Protein AF-A0A8D8EWG5-F1 (afdb_monomer)

Secondary structure (DSSP, 8-state):
---HHHHHHHHHHHHHT-THHHHHTS-HHHHHHHHHHHHHS-SS-EEEEETTEEEEE---HHHHHHHHH-TTT-SPPTHHHHTT--SSTTTS-HHHHHHHHHHHGGGG-TTT-

Structure (mmCIF, N/CA/C/O backbone):
data_AF-A0A8D8EWG5-F1
#
_entry.id   AF-A0A8D8EWG5-F1
#
loop_
_atom_site.group_PDB
_atom_site.id
_atom_site.type_symbol
_atom_site.label_atom_id
_atom_site.label_alt_id
_atom_site.label_comp_id
_atom_site.label_asym_id
_atom_site.label_entity_id
_atom_site.label_seq_id
_atom_site.pdbx_PDB_ins_code
_atom_site.Cartn_x
_atom_site.Cartn_y
_atom_site.Cartn_z
_atom_site.occupancy
_atom_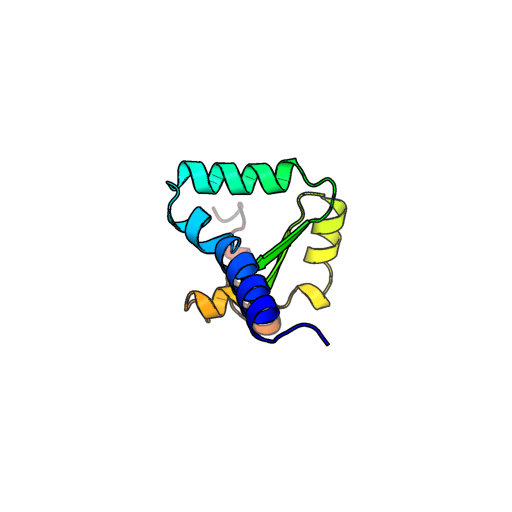site.B_iso_or_equiv
_atom_site.auth_seq_id
_atom_site.auth_comp_id
_atom_site.auth_asym_id
_atom_site.auth_atom_id
_atom_site.pdbx_PDB_model_num
ATOM 1 N N . TYR A 1 1 ? 37.707 -22.859 -11.374 1.00 41.41 1 TYR A N 1
ATOM 2 C CA . TYR A 1 1 ? 37.824 -21.671 -10.509 1.00 41.41 1 TYR A CA 1
ATOM 3 C C . TYR A 1 1 ? 37.993 -20.468 -11.432 1.00 41.41 1 TYR A C 1
ATOM 5 O O . TYR A 1 1 ? 39.048 -20.375 -12.048 1.00 41.41 1 TYR A O 1
ATOM 13 N N . PRO A 1 2 ? 36.958 -19.649 -11.696 1.00 50.25 2 PRO A N 1
ATOM 14 C CA . PRO A 1 2 ? 37.132 -18.463 -12.529 1.00 50.25 2 PRO A CA 1
ATOM 15 C C . PRO A 1 2 ? 37.830 -17.350 -11.721 1.00 50.25 2 PRO A C 1
ATOM 17 O O . PRO A 1 2 ? 37.637 -17.286 -10.505 1.00 50.25 2 PRO A O 1
ATOM 20 N N . PRO A 1 3 ? 38.656 -16.502 -12.359 1.00 55.06 3 PRO A N 1
ATOM 21 C CA . PRO A 1 3 ? 39.439 -15.480 -11.671 1.00 55.06 3 PRO A CA 1
ATOM 22 C C . PRO A 1 3 ? 38.541 -14.384 -11.079 1.00 55.06 3 PRO A C 1
ATOM 24 O O . PRO A 1 3 ? 37.554 -13.959 -11.680 1.00 55.06 3 PRO A O 1
ATOM 27 N N . GLU A 1 4 ? 38.899 -13.909 -9.887 1.00 57.31 4 GLU A N 1
ATOM 28 C CA . GLU A 1 4 ? 38.092 -13.016 -9.036 1.00 57.31 4 GLU A CA 1
ATOM 29 C C . GLU A 1 4 ? 37.695 -11.689 -9.717 1.00 57.31 4 GLU A C 1
ATOM 31 O O . GLU A 1 4 ? 36.659 -11.097 -9.408 1.00 57.31 4 GLU A O 1
ATOM 36 N N . SER A 1 5 ? 38.450 -11.266 -10.734 1.00 54.56 5 SER A N 1
ATOM 37 C CA . SER A 1 5 ? 38.155 -10.090 -11.559 1.00 54.56 5 SER A CA 1
ATOM 38 C C . SER A 1 5 ? 36.891 -10.243 -12.415 1.00 54.56 5 SER A C 1
ATOM 40 O O . SER A 1 5 ? 36.173 -9.267 -12.628 1.00 54.56 5 SER A O 1
ATOM 42 N N . THR A 1 6 ? 36.552 -11.454 -12.871 1.00 55.00 6 THR A N 1
ATOM 43 C CA . THR A 1 6 ? 35.346 -11.693 -13.687 1.00 55.00 6 THR A CA 1
ATOM 44 C C . THR A 1 6 ? 34.080 -11.728 -12.832 1.00 55.00 6 THR A C 1
ATOM 46 O O . THR A 1 6 ? 33.016 -11.314 -13.290 1.00 55.00 6 THR A O 1
ATOM 49 N N . ALA A 1 7 ? 34.195 -12.150 -11.569 1.00 54.53 7 ALA A N 1
ATOM 50 C CA . ALA A 1 7 ? 33.098 -12.111 -10.605 1.00 54.53 7 ALA A CA 1
ATOM 51 C C . ALA A 1 7 ? 32.729 -10.664 -10.241 1.00 54.53 7 ALA A C 1
ATOM 53 O O . ALA A 1 7 ? 31.552 -10.303 -10.260 1.00 54.53 7 ALA A O 1
ATOM 54 N N . LEU A 1 8 ? 33.731 -9.809 -10.005 1.00 52.28 8 LEU A N 1
ATOM 55 C CA . LEU A 1 8 ? 33.522 -8.384 -9.735 1.00 52.28 8 LEU A CA 1
ATOM 56 C C . LEU A 1 8 ? 32.936 -7.644 -10.945 1.00 52.28 8 LEU A C 1
ATOM 58 O O . LEU A 1 8 ? 32.019 -6.845 -10.778 1.00 52.28 8 LEU A O 1
ATOM 62 N N . LEU A 1 9 ? 33.381 -7.953 -12.168 1.00 52.50 9 LEU A N 1
ATOM 63 C CA . LEU A 1 9 ? 32.775 -7.412 -13.391 1.00 52.50 9 LEU A CA 1
ATOM 64 C C . LEU A 1 9 ? 31.345 -7.925 -13.616 1.00 52.50 9 LEU A C 1
ATOM 66 O O . LEU A 1 9 ? 30.493 -7.164 -14.068 1.00 52.50 9 LEU A O 1
ATOM 70 N N . GLY A 1 10 ? 31.046 -9.170 -13.238 1.00 47.44 10 GLY A N 1
ATOM 71 C CA . GLY A 1 10 ? 29.687 -9.712 -13.214 1.00 47.44 10 GLY A CA 1
ATOM 72 C C . GLY A 1 10 ? 28.778 -8.934 -12.260 1.00 47.44 10 GLY A C 1
ATOM 73 O O . GLY A 1 10 ? 27.726 -8.450 -12.677 1.00 47.44 10 GLY A O 1
ATOM 74 N N . VAL A 1 11 ? 29.218 -8.713 -11.017 1.00 49.25 11 VAL A N 1
ATOM 75 C CA . VAL A 1 11 ? 28.498 -7.922 -10.002 1.00 49.25 11 VAL A CA 1
ATOM 76 C C . VAL A 1 11 ? 28.341 -6.458 -10.431 1.00 49.25 11 VAL A C 1
ATOM 78 O O . VAL A 1 11 ? 27.254 -5.899 -10.305 1.00 49.25 11 VAL A O 1
ATOM 81 N N . LEU A 1 12 ? 29.376 -5.845 -11.012 1.00 41.28 12 LEU A N 1
ATOM 82 C CA . LEU A 1 12 ? 29.329 -4.477 -11.541 1.00 41.28 12 LEU A CA 1
ATOM 83 C C . LEU A 1 12 ? 28.447 -4.359 -12.797 1.00 41.28 12 LEU A C 1
ATOM 85 O O . LEU A 1 12 ? 27.792 -3.335 -12.984 1.00 41.28 12 LEU A O 1
ATOM 89 N N . SER A 1 13 ? 28.361 -5.397 -13.636 1.00 43.78 13 SER A N 1
ATOM 90 C CA . SER A 1 13 ? 27.440 -5.439 -14.784 1.00 43.78 13 SER A CA 1
ATOM 91 C C . SER A 1 13 ? 25.979 -5.578 -14.344 1.00 43.78 13 SER A C 1
ATOM 93 O O . SER A 1 13 ? 25.098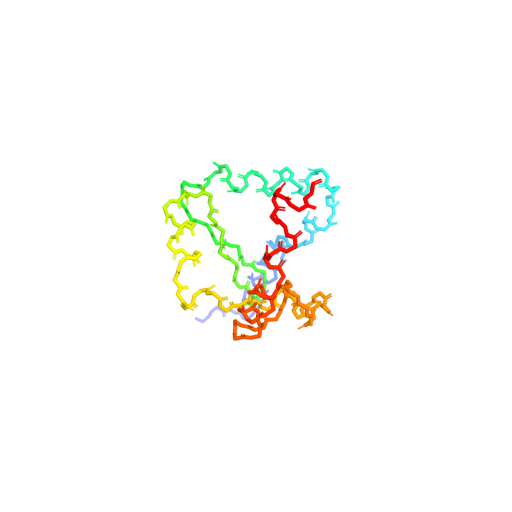 -4.927 -14.909 1.00 43.78 13 SER A O 1
ATOM 95 N N . ILE A 1 14 ? 25.728 -6.336 -13.271 1.00 44.97 14 ILE A N 1
ATOM 96 C CA . ILE A 1 14 ? 24.428 -6.412 -12.595 1.00 44.97 14 ILE A CA 1
ATOM 97 C C . ILE A 1 14 ? 24.108 -5.057 -11.945 1.00 44.97 14 ILE A C 1
ATOM 99 O O . ILE A 1 14 ? 22.982 -4.580 -12.064 1.00 44.97 14 ILE A O 1
ATOM 103 N N . ALA A 1 15 ? 25.105 -4.378 -11.364 1.00 43.00 15 ALA A N 1
ATOM 104 C CA . ALA A 1 15 ? 24.955 -3.042 -10.787 1.00 43.00 15 ALA A CA 1
ATOM 105 C C . ALA A 1 15 ? 24.710 -1.946 -11.845 1.00 43.00 15 ALA A C 1
ATOM 107 O O . ALA A 1 15 ? 23.936 -1.025 -11.592 1.00 43.00 15 ALA A O 1
ATOM 108 N N . ARG A 1 16 ? 25.267 -2.063 -13.063 1.00 41.69 16 ARG A N 1
ATOM 109 C CA . ARG A 1 16 ? 24.929 -1.201 -14.221 1.00 41.69 16 ARG A CA 1
ATOM 110 C C . ARG A 1 16 ? 23.518 -1.448 -14.764 1.00 41.69 16 ARG A C 1
ATOM 112 O O . ARG A 1 16 ? 22.967 -0.583 -15.439 1.00 41.69 16 ARG A O 1
ATOM 119 N N . ARG A 1 17 ? 22.927 -2.604 -14.450 1.00 43.19 17 ARG A N 1
ATOM 120 C CA . ARG A 1 17 ? 21.534 -2.966 -14.749 1.00 43.19 17 ARG A CA 1
ATOM 121 C C . ARG A 1 17 ? 20.593 -2.740 -13.563 1.00 43.19 17 ARG A C 1
ATOM 123 O O . ARG A 1 17 ? 19.429 -3.136 -13.629 1.00 43.19 17 ARG A O 1
ATOM 130 N N . SER A 1 18 ? 21.060 -2.103 -12.487 1.00 45.72 18 SER A N 1
ATOM 131 C CA . SER A 1 18 ? 20.202 -1.714 -11.372 1.00 45.72 18 SER A CA 1
ATOM 132 C C . SER A 1 18 ? 19.252 -0.609 -11.824 1.00 45.72 18 SER A C 1
ATOM 134 O O . SER A 1 18 ? 19.584 0.575 -11.822 1.00 45.72 18 SER A O 1
ATOM 136 N N . SER A 1 19 ? 18.041 -1.045 -12.177 1.00 57.56 19 SER A N 1
ATOM 137 C CA . SER A 1 19 ? 16.823 -0.311 -12.553 1.00 57.56 19 SER A CA 1
ATOM 138 C C . SER A 1 19 ? 16.530 0.980 -11.770 1.00 57.56 19 SER A C 1
ATOM 140 O O . SER A 1 19 ? 15.707 1.782 -12.200 1.00 57.56 19 SER A O 1
ATOM 142 N N . ILE A 1 20 ? 17.172 1.191 -10.628 1.00 53.72 20 ILE A N 1
ATOM 143 C CA . ILE A 1 20 ? 16.987 2.325 -9.725 1.00 53.72 20 ILE A CA 1
ATOM 144 C C . ILE A 1 20 ? 17.367 3.661 -10.368 1.00 53.72 20 ILE A C 1
ATOM 146 O O . ILE A 1 20 ? 16.536 4.566 -10.434 1.00 53.72 20 ILE A O 1
ATOM 150 N N . TRP A 1 21 ? 18.578 3.780 -10.921 1.00 48.00 21 TRP A N 1
ATOM 151 C CA . TRP A 1 21 ? 19.082 5.057 -11.445 1.00 48.00 21 TRP A CA 1
ATOM 152 C C . TRP A 1 21 ? 18.329 5.496 -12.705 1.00 48.00 21 TRP A C 1
ATOM 154 O O . TRP A 1 21 ? 18.115 6.685 -12.934 1.00 48.00 21 TRP A O 1
ATOM 164 N N . THR A 1 22 ? 17.857 4.533 -13.499 1.00 58.22 22 THR A N 1
ATOM 165 C CA . THR A 1 22 ? 17.032 4.789 -14.685 1.00 58.22 22 THR A CA 1
ATOM 166 C C . THR A 1 22 ? 15.625 5.267 -14.323 1.00 58.22 22 THR A C 1
ATOM 168 O O . THR A 1 22 ? 15.037 6.034 -15.079 1.00 58.22 22 THR A O 1
ATOM 171 N N . VAL A 1 23 ? 15.074 4.850 -13.178 1.00 59.91 23 VAL A N 1
ATOM 172 C CA . VAL A 1 23 ? 13.754 5.299 -12.701 1.00 59.91 23 VAL A CA 1
ATOM 173 C C . VAL A 1 23 ? 13.834 6.714 -12.122 1.00 59.91 23 VAL A C 1
ATOM 175 O O . VAL A 1 23 ? 12.994 7.552 -12.450 1.00 59.91 23 VAL A O 1
ATOM 178 N N . PHE A 1 24 ? 14.876 7.027 -11.346 1.00 63.34 24 PHE A N 1
ATOM 179 C CA . PHE A 1 24 ? 15.053 8.369 -10.777 1.00 63.34 24 PHE A CA 1
ATOM 180 C C . PHE A 1 24 ? 15.377 9.449 -11.820 1.00 63.34 24 PHE A C 1
ATOM 182 O O . PHE A 1 24 ? 15.114 10.619 -11.571 1.00 63.34 24 PHE A O 1
ATOM 189 N N . ARG A 1 25 ? 15.869 9.100 -13.014 1.00 69.12 25 ARG A N 1
ATOM 190 C CA . ARG A 1 25 ? 16.135 10.086 -14.079 1.00 69.12 25 ARG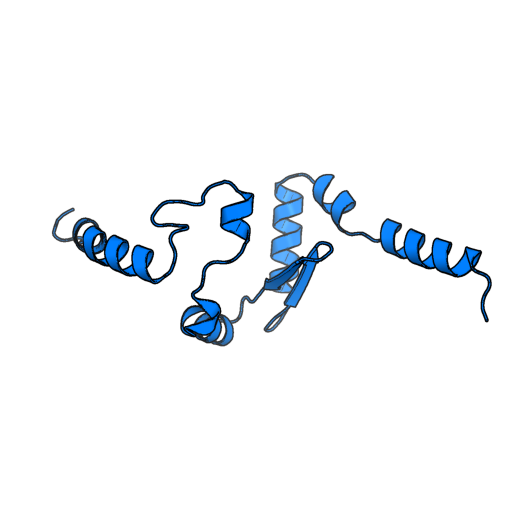 A CA 1
ATOM 191 C C . ARG A 1 25 ? 14.895 10.500 -14.889 1.00 69.12 25 ARG A C 1
ATOM 193 O O . ARG A 1 25 ? 14.941 11.505 -15.587 1.00 69.12 25 ARG A O 1
ATOM 200 N N . LYS A 1 26 ? 13.813 9.721 -14.837 1.00 74.81 26 LYS A N 1
ATOM 201 C CA . LYS A 1 26 ? 12.586 9.975 -15.610 1.00 74.81 26 LYS A CA 1
ATOM 202 C C . LYS A 1 26 ? 11.730 11.069 -14.970 1.00 74.81 26 LYS A C 1
ATOM 204 O O . LYS A 1 26 ? 11.720 11.188 -13.749 1.00 74.81 26 LYS A O 1
ATOM 209 N N . ASP A 1 27 ? 10.991 11.801 -15.799 1.00 83.25 27 ASP A N 1
ATOM 210 C CA . ASP A 1 27 ? 9.928 12.715 -15.365 1.00 83.25 27 ASP A CA 1
ATOM 211 C C . ASP A 1 27 ? 8.779 11.949 -14.680 1.00 83.25 27 ASP A C 1
ATOM 213 O O . ASP A 1 27 ? 8.596 10.751 -14.932 1.00 83.25 27 ASP A O 1
ATOM 217 N N . ASP A 1 28 ? 7.993 12.611 -13.831 1.00 81.25 28 ASP A N 1
ATOM 218 C CA . ASP A 1 28 ? 6.929 11.964 -13.052 1.00 81.25 28 ASP A CA 1
ATOM 219 C C . ASP A 1 28 ? 5.876 11.287 -13.936 1.00 81.25 28 ASP A C 1
ATOM 221 O O . ASP A 1 28 ? 5.447 10.167 -13.639 1.00 81.25 28 ASP A O 1
ATOM 225 N N . ILE A 1 29 ? 5.545 11.878 -15.088 1.00 84.50 29 ILE A N 1
ATOM 226 C CA . ILE A 1 29 ? 4.605 11.281 -16.049 1.00 84.50 29 ILE A CA 1
ATOM 227 C C . ILE A 1 29 ? 5.189 9.993 -16.643 1.00 84.50 29 ILE A C 1
ATOM 229 O O . ILE A 1 29 ? 4.502 8.979 -16.786 1.00 84.50 29 ILE A O 1
ATOM 233 N N . GLN A 1 30 ? 6.485 9.992 -16.954 1.00 81.44 30 GLN A N 1
ATOM 234 C CA . GLN A 1 30 ? 7.165 8.825 -17.517 1.00 81.44 30 GLN A CA 1
ATOM 235 C C . GLN A 1 30 ? 7.360 7.714 -16.483 1.00 81.44 30 GLN A C 1
ATOM 237 O O . GLN A 1 30 ? 7.290 6.524 -16.820 1.00 81.44 30 GLN A O 1
ATOM 242 N N . ARG A 1 31 ? 7.601 8.079 -15.219 1.00 79.31 31 ARG A N 1
ATOM 243 C CA . ARG A 1 31 ? 7.625 7.135 -14.096 1.00 79.31 31 ARG A CA 1
ATOM 244 C C . ARG A 1 31 ? 6.257 6.487 -13.932 1.00 79.31 31 ARG A C 1
ATOM 246 O O . ARG A 1 31 ? 6.184 5.259 -13.921 1.00 79.31 31 ARG A O 1
ATOM 253 N N . PHE A 1 32 ? 5.189 7.284 -13.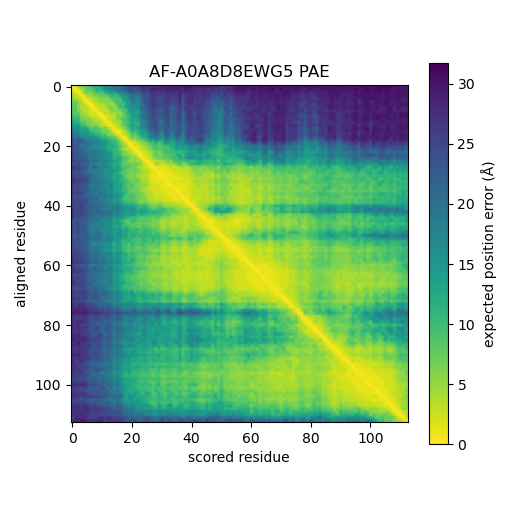909 1.00 82.62 32 PHE A N 1
ATOM 254 C CA . PHE A 1 32 ? 3.818 6.784 -13.833 1.00 82.62 32 PHE A CA 1
ATOM 255 C C . PHE A 1 32 ? 3.491 5.845 -15.000 1.00 82.62 32 PHE A C 1
ATOM 257 O O . PHE A 1 32 ? 3.051 4.719 -14.778 1.00 82.62 32 PHE A O 1
ATOM 264 N N . GLY A 1 33 ? 3.809 6.240 -16.236 1.00 83.38 33 GLY A N 1
ATOM 265 C CA . GLY A 1 33 ? 3.622 5.396 -17.418 1.00 83.38 33 GLY A CA 1
ATOM 266 C C . GLY A 1 33 ? 4.391 4.071 -17.344 1.00 83.38 33 GLY A C 1
ATOM 267 O O . GLY A 1 33 ? 3.864 3.027 -17.725 1.00 83.38 33 GLY A O 1
ATOM 268 N N . SER A 1 34 ? 5.606 4.085 -16.786 1.00 79.75 34 SER A N 1
ATOM 269 C CA . SER A 1 34 ? 6.402 2.868 -16.572 1.00 79.75 34 SER A CA 1
ATOM 270 C C . SER A 1 34 ? 5.743 1.930 -15.553 1.00 79.75 34 SER A C 1
ATOM 272 O O . SER A 1 34 ? 5.694 0.723 -15.781 1.00 79.75 34 SER A O 1
ATOM 274 N N . VAL A 1 35 ? 5.200 2.475 -14.459 1.00 78.44 35 VAL A N 1
ATOM 275 C CA . VAL A 1 35 ? 4.463 1.702 -13.446 1.00 78.44 35 VAL A CA 1
ATOM 276 C C . VAL A 1 35 ? 3.197 1.103 -14.054 1.00 78.44 35 VAL A C 1
ATOM 278 O O . VAL A 1 35 ? 2.985 -0.102 -13.961 1.00 78.44 35 VAL A O 1
ATOM 281 N N . VAL A 1 36 ? 2.396 1.909 -14.754 1.00 83.38 36 VAL A N 1
ATOM 282 C CA . VAL A 1 36 ? 1.184 1.442 -15.444 1.00 83.38 36 VAL A CA 1
ATOM 283 C C . VAL A 1 36 ? 1.509 0.328 -16.443 1.00 83.38 36 VAL A C 1
ATOM 285 O O . VAL A 1 36 ? 0.796 -0.672 -16.497 1.00 83.38 36 VAL A O 1
ATOM 288 N N . GLY A 1 37 ? 2.608 0.451 -17.192 1.00 81.69 37 GLY A N 1
ATOM 289 C CA . GLY A 1 37 ? 3.081 -0.597 -18.096 1.00 81.69 37 GLY A CA 1
ATOM 290 C C . GLY A 1 37 ? 3.383 -1.923 -17.386 1.00 81.69 37 GLY A C 1
ATOM 291 O O . GLY A 1 37 ? 3.005 -2.979 -17.888 1.00 81.69 37 GLY A O 1
ATOM 292 N N . MET A 1 38 ? 3.993 -1.890 -16.195 1.00 77.81 38 MET A N 1
ATOM 293 C CA . MET A 1 38 ? 4.259 -3.104 -15.406 1.00 77.81 38 MET A CA 1
ATOM 294 C C . MET A 1 38 ? 2.968 -3.824 -14.996 1.00 77.81 38 MET A C 1
ATOM 296 O O . MET A 1 38 ? 2.889 -5.049 -15.110 1.00 77.81 38 MET A O 1
ATOM 300 N N . PHE A 1 39 ? 1.949 -3.072 -14.569 1.00 79.81 39 PHE A N 1
ATOM 301 C CA . PHE A 1 39 ? 0.648 -3.632 -14.191 1.00 79.81 39 PHE A CA 1
ATOM 302 C C . PHE A 1 39 ? -0.160 -4.142 -15.393 1.00 79.81 39 PHE A C 1
ATOM 304 O O . PHE A 1 39 ? -0.927 -5.085 -15.236 1.00 79.81 39 PHE A O 1
ATOM 311 N N . ARG A 1 40 ? 0.008 -3.554 -16.585 1.00 80.44 40 ARG A N 1
ATOM 312 C CA . ARG A 1 40 ? -0.673 -4.001 -17.815 1.00 80.44 40 ARG A CA 1
ATOM 313 C C . ARG A 1 40 ? -0.084 -5.278 -18.410 1.00 80.44 40 ARG A C 1
ATOM 315 O O . ARG A 1 40 ? -0.817 -6.063 -18.991 1.00 80.44 40 ARG A O 1
ATOM 322 N N . ASN A 1 41 ? 1.224 -5.483 -18.267 1.00 75.44 41 ASN A N 1
ATOM 323 C CA . ASN A 1 41 ? 1.927 -6.627 -18.858 1.00 75.44 41 ASN A CA 1
ATOM 324 C C . ASN A 1 41 ? 1.913 -7.885 -17.974 1.00 75.44 41 ASN A C 1
ATOM 326 O O . ASN A 1 41 ? 2.509 -8.896 -18.341 1.00 75.44 41 ASN A O 1
ATOM 330 N N . SER A 1 42 ? 1.286 -7.821 -16.799 1.00 72.06 42 SER A N 1
ATOM 331 C CA . SER A 1 42 ? 1.288 -8.903 -15.818 1.00 72.06 42 SER A CA 1
ATOM 332 C C . SER A 1 42 ? -0.132 -9.409 -15.609 1.00 72.06 42 SER A C 1
ATOM 334 O O . SER A 1 42 ? -0.982 -8.662 -15.143 1.00 72.06 42 SER A O 1
ATOM 336 N N . ASP A 1 43 ? -0.375 -10.679 -15.917 1.00 70.69 43 ASP A N 1
ATOM 337 C CA . ASP A 1 43 ? -1.732 -11.243 -15.937 1.00 70.69 43 ASP A CA 1
ATOM 338 C C . ASP A 1 43 ? -2.327 -11.454 -14.528 1.00 70.69 43 ASP A C 1
ATOM 340 O O . ASP A 1 43 ? -3.521 -11.284 -14.298 1.00 70.69 43 ASP A O 1
ATOM 344 N N . ARG A 1 44 ? -1.491 -11.785 -13.530 1.00 80.38 44 ARG A N 1
ATOM 345 C CA . ARG A 1 44 ? -1.969 -12.073 -12.160 1.00 80.38 44 ARG A CA 1
ATOM 346 C C . ARG A 1 44 ? -1.123 -11.485 -11.044 1.00 80.38 44 ARG A C 1
ATOM 348 O O . ARG A 1 44 ? -1.663 -10.927 -10.090 1.00 80.38 44 ARG A O 1
ATOM 355 N N . LEU A 1 45 ? 0.194 -11.628 -11.125 1.00 82.69 45 LEU A N 1
ATOM 356 C CA . LEU A 1 45 ? 1.109 -11.277 -10.046 1.00 82.69 45 LEU A CA 1
ATOM 357 C C . LEU A 1 45 ? 2.484 -10.982 -10.630 1.00 82.69 45 LEU A C 1
ATOM 359 O O . LEU A 1 45 ? 2.973 -11.733 -11.472 1.00 82.69 45 LEU A O 1
ATOM 363 N N . PHE A 1 46 ? 3.132 -9.929 -10.155 1.00 82.50 46 PHE A N 1
ATOM 364 C CA . PHE A 1 46 ? 4.504 -9.620 -10.527 1.00 82.50 46 PHE A CA 1
ATOM 365 C C . PHE A 1 46 ? 5.313 -9.188 -9.313 1.00 82.50 46 PHE A C 1
ATOM 367 O O . PHE A 1 46 ? 4.790 -8.715 -8.303 1.00 82.50 46 PHE A O 1
ATOM 374 N N . ARG A 1 47 ? 6.627 -9.371 -9.413 1.00 82.75 47 ARG A N 1
ATOM 375 C CA . ARG A 1 47 ? 7.577 -9.086 -8.341 1.00 82.75 47 ARG A CA 1
ATOM 376 C C . ARG A 1 47 ? 8.504 -7.960 -8.765 1.00 82.75 47 ARG A C 1
ATOM 378 O O . ARG A 1 47 ? 9.185 -8.077 -9.780 1.00 82.75 47 ARG A O 1
ATOM 385 N N . ILE A 1 48 ? 8.578 -6.923 -7.942 1.00 79.44 48 ILE A N 1
ATOM 386 C CA . ILE A 1 48 ? 9.564 -5.852 -8.055 1.00 79.44 48 ILE A CA 1
ATOM 387 C C . ILE A 1 48 ? 10.581 -6.042 -6.933 1.00 79.44 48 ILE A C 1
ATOM 389 O O . ILE A 1 48 ? 10.218 -6.148 -5.766 1.00 79.44 48 ILE A O 1
ATOM 393 N N . SER A 1 49 ? 11.864 -6.068 -7.275 1.00 76.00 49 SER A N 1
ATOM 394 C CA . SER A 1 49 ? 12.942 -6.123 -6.286 1.00 76.00 49 SER A CA 1
ATOM 395 C C . SER A 1 49 ? 13.662 -4.782 -6.254 1.00 76.00 49 SER A C 1
ATOM 397 O O . SER A 1 49 ? 14.205 -4.346 -7.268 1.00 76.00 49 SER A O 1
ATOM 399 N N . TYR A 1 50 ? 13.683 -4.145 -5.087 1.00 69.12 50 TYR A N 1
ATOM 400 C CA . TYR A 1 50 ? 14.446 -2.933 -4.816 1.00 69.12 50 TYR A CA 1
ATOM 401 C C . TYR A 1 50 ? 15.506 -3.265 -3.765 1.00 69.12 50 TYR A C 1
ATOM 403 O O . TYR A 1 50 ? 15.234 -3.274 -2.563 1.00 69.12 50 TYR A O 1
ATOM 411 N N . GLY A 1 51 ? 16.714 -3.609 -4.219 1.00 73.19 51 GLY A N 1
ATOM 412 C CA . GLY A 1 51 ? 17.779 -4.082 -3.331 1.00 73.19 51 GLY A CA 1
ATOM 413 C C . GLY A 1 51 ? 17.306 -5.262 -2.456 1.00 73.19 51 GLY A C 1
ATOM 414 O O . GLY A 1 51 ? 16.834 -6.258 -3.010 1.00 73.19 51 GLY A O 1
ATOM 415 N N . PRO A 1 52 ? 17.397 -5.178 -1.113 1.00 77.31 52 PRO A N 1
ATOM 416 C CA . PRO A 1 52 ? 16.958 -6.245 -0.209 1.00 77.31 52 PRO A CA 1
ATOM 417 C C . PRO A 1 52 ? 15.429 -6.332 -0.043 1.00 77.31 52 PRO A C 1
ATOM 419 O O . PRO A 1 52 ? 14.926 -7.333 0.466 1.00 77.31 52 PRO A O 1
ATOM 422 N N . VAL A 1 53 ? 14.674 -5.312 -0.470 1.00 73.44 53 VAL A N 1
ATOM 423 C CA . VAL A 1 53 ? 13.214 -5.261 -0.332 1.00 73.44 53 VAL A CA 1
ATOM 424 C C . VAL A 1 53 ? 12.557 -5.858 -1.573 1.00 73.44 53 VAL A C 1
ATOM 426 O O . VAL A 1 53 ? 12.802 -5.426 -2.701 1.00 73.44 53 VAL A O 1
ATOM 429 N N . LYS A 1 54 ? 11.683 -6.845 -1.369 1.00 78.69 54 LYS A N 1
ATOM 430 C CA . LYS A 1 54 ? 10.864 -7.440 -2.430 1.00 78.69 54 LYS A CA 1
ATOM 431 C C . LYS A 1 54 ? 9.431 -6.950 -2.280 1.00 78.69 54 LYS A C 1
ATOM 433 O O . LYS A 1 54 ? 8.809 -7.161 -1.244 1.00 78.69 54 LYS A O 1
ATOM 438 N N . LEU A 1 55 ? 8.924 -6.308 -3.321 1.00 80.12 55 LEU A N 1
ATOM 439 C CA . LEU A 1 55 ? 7.546 -5.859 -3.439 1.00 80.12 55 LEU A CA 1
ATOM 440 C C . LEU A 1 55 ? 6.797 -6.794 -4.384 1.00 80.12 55 LEU A C 1
ATOM 442 O O . LEU A 1 55 ? 7.321 -7.223 -5.415 1.00 80.12 55 LEU A O 1
ATOM 446 N N . LEU A 1 56 ? 5.561 -7.101 -4.020 1.00 84.88 56 LEU A N 1
ATOM 447 C CA . LEU A 1 56 ? 4.660 -7.918 -4.813 1.00 84.88 56 LEU A CA 1
ATOM 448 C C . LEU A 1 56 ? 3.503 -7.036 -5.277 1.00 84.88 56 LEU A C 1
ATOM 450 O O . LEU A 1 56 ? 2.858 -6.389 -4.456 1.00 84.88 56 LEU A O 1
ATOM 454 N N . GLY A 1 57 ? 3.279 -6.983 -6.586 1.00 83.75 57 GLY A N 1
ATOM 455 C CA . GLY A 1 57 ? 2.198 -6.227 -7.205 1.00 83.75 57 GLY A CA 1
ATOM 456 C C . GLY A 1 57 ? 1.210 -7.160 -7.891 1.00 83.75 57 GLY A C 1
ATOM 457 O O . GLY A 1 57 ? 1.601 -8.143 -8.518 1.00 83.75 57 GLY A O 1
ATOM 458 N N . THR A 1 58 ? -0.079 -6.856 -7.776 1.00 88.62 58 THR A N 1
ATOM 459 C CA . THR A 1 58 ? -1.154 -7.560 -8.481 1.00 88.62 58 THR A CA 1
ATOM 460 C C . THR A 1 58 ? -2.233 -6.567 -8.907 1.00 88.62 58 THR A C 1
ATOM 462 O O . THR A 1 58 ? -2.500 -5.594 -8.204 1.00 88.62 58 THR A O 1
ATOM 465 N N . CYS A 1 59 ? -2.828 -6.808 -10.073 1.00 87.50 59 CYS A N 1
ATOM 466 C CA . CYS A 1 59 ? -4.008 -6.113 -10.593 1.00 87.50 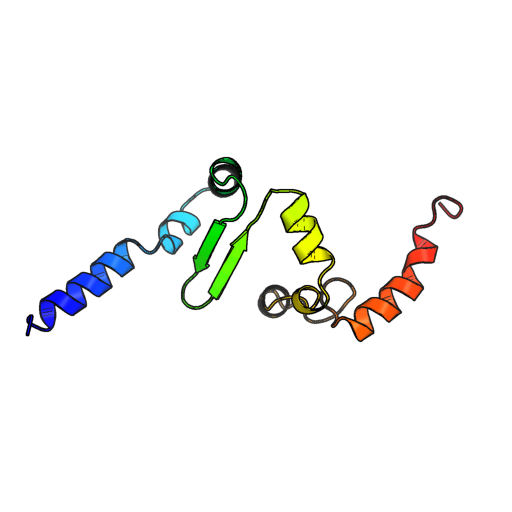59 CYS A CA 1
ATOM 467 C C . CYS A 1 59 ? -5.227 -7.048 -10.701 1.00 87.50 59 CYS A C 1
ATOM 469 O O . CYS A 1 59 ? -6.308 -6.597 -11.071 1.00 87.50 59 CYS A O 1
ATOM 471 N N . HIS A 1 60 ? -5.073 -8.335 -10.370 1.00 88.88 60 HIS A N 1
ATOM 472 C CA . HIS A 1 60 ? -6.130 -9.325 -10.534 1.00 88.88 60 HIS A CA 1
ATOM 473 C C . HIS A 1 60 ? -7.070 -9.317 -9.318 1.00 88.88 60 HIS A C 1
ATOM 475 O O . HIS A 1 60 ? -6.591 -9.494 -8.193 1.00 88.88 60 HIS A O 1
ATOM 481 N N . PRO A 1 61 ? -8.397 -9.182 -9.508 1.00 89.19 61 PRO A N 1
ATOM 482 C CA . PRO A 1 61 ? -9.350 -9.002 -8.410 1.00 89.19 61 PRO A CA 1
ATOM 483 C C . PRO A 1 61 ? -9.316 -10.145 -7.387 1.00 89.19 61 PRO A C 1
ATOM 485 O O . PRO A 1 61 ? -9.208 -9.872 -6.195 1.00 89.19 61 PRO A O 1
ATOM 488 N N . ASP A 1 62 ? -9.298 -11.408 -7.829 1.00 90.81 62 ASP A N 1
ATOM 489 C CA . ASP A 1 62 ? -9.255 -12.564 -6.914 1.00 90.81 62 ASP A CA 1
ATOM 490 C C . ASP A 1 62 ? -8.025 -12.555 -5.998 1.00 90.81 62 ASP A C 1
ATOM 492 O O . ASP A 1 62 ? -8.116 -12.818 -4.800 1.00 90.81 62 ASP A O 1
ATOM 496 N N . VAL A 1 63 ? -6.859 -12.219 -6.559 1.00 89.19 63 VAL A N 1
ATOM 497 C CA . VAL A 1 63 ? -5.594 -12.194 -5.820 1.00 89.19 63 VAL A CA 1
ATOM 498 C C . VAL A 1 63 ? -5.587 -11.019 -4.847 1.00 89.19 63 VAL A C 1
ATOM 500 O O . VAL A 1 63 ? -5.200 -11.176 -3.691 1.00 89.19 63 VAL A O 1
ATOM 503 N N . ILE A 1 64 ? -6.075 -9.852 -5.281 1.00 89.88 64 ILE A N 1
ATOM 504 C CA . ILE A 1 64 ? -6.246 -8.677 -4.420 1.00 89.88 64 ILE A CA 1
ATOM 505 C C . ILE A 1 64 ? -7.169 -9.012 -3.245 1.00 89.88 64 ILE A C 1
ATOM 507 O O . ILE A 1 64 ? -6.824 -8.725 -2.101 1.00 89.88 64 ILE A O 1
ATOM 511 N N . GLN A 1 65 ? -8.309 -9.657 -3.496 1.00 90.94 65 GLN A N 1
ATOM 512 C CA . GLN A 1 65 ? -9.252 -10.036 -2.448 1.00 90.94 65 GLN A CA 1
ATOM 513 C C . GLN A 1 65 ? -8.618 -11.005 -1.445 1.00 90.94 65 GLN A C 1
ATOM 515 O O . GLN A 1 65 ? -8.753 -10.804 -0.236 1.00 90.94 65 GLN A O 1
ATOM 520 N N . GLN A 1 66 ? -7.890 -12.016 -1.925 1.00 90.62 66 GLN A N 1
ATOM 521 C CA . GLN A 1 66 ? -7.174 -12.961 -1.067 1.00 90.62 66 GLN A CA 1
ATOM 522 C C . GLN A 1 66 ? -6.128 -12.256 -0.196 1.00 90.62 66 GLN A C 1
ATOM 524 O O . GLN A 1 66 ? -6.093 -12.485 1.011 1.00 90.62 66 GLN A O 1
ATOM 529 N N . ILE A 1 67 ? -5.320 -11.362 -0.775 1.00 89.31 67 ILE A N 1
ATOM 530 C CA . ILE A 1 67 ? -4.289 -10.614 -0.041 1.00 89.31 67 ILE A CA 1
ATOM 531 C C . ILE A 1 67 ? -4.923 -9.676 0.993 1.00 89.31 67 ILE A C 1
ATOM 533 O O . ILE A 1 67 ? -4.484 -9.649 2.139 1.00 89.31 67 ILE A O 1
ATOM 537 N N . LEU A 1 68 ? -5.964 -8.925 0.624 1.00 86.31 68 LEU A N 1
ATOM 538 C CA . LEU A 1 68 ? -6.586 -7.938 1.513 1.00 86.31 68 LEU A CA 1
ATOM 539 C C . LEU A 1 68 ? -7.438 -8.565 2.627 1.00 86.31 68 LEU A C 1
ATOM 541 O O . LEU A 1 68 ? -7.634 -7.934 3.665 1.00 86.31 68 LEU A O 1
ATOM 545 N N . THR A 1 69 ? -7.939 -9.788 2.432 1.00 88.44 69 THR A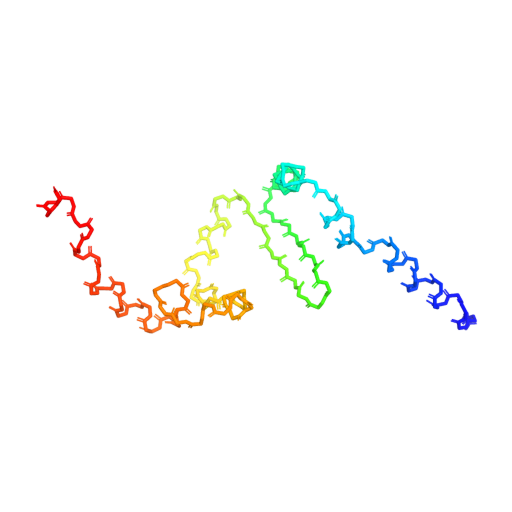 N 1
ATOM 546 C CA . THR A 1 69 ? -8.763 -10.498 3.429 1.00 88.44 69 THR A CA 1
ATOM 547 C C . THR A 1 69 ? -7.919 -11.365 4.367 1.00 88.44 69 THR A C 1
AT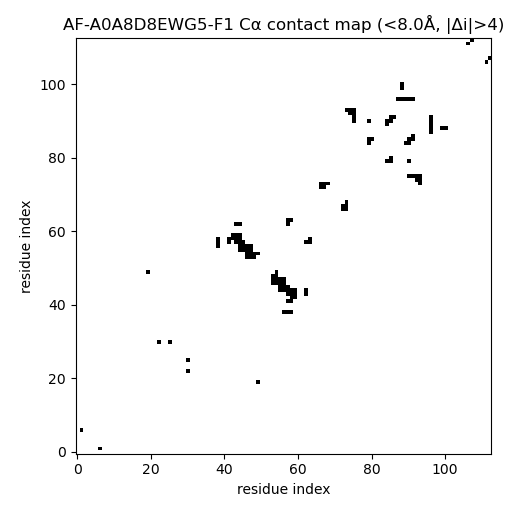OM 549 O O . THR A 1 69 ? -8.339 -11.653 5.488 1.00 88.44 69 THR A O 1
ATOM 552 N N . ASN A 1 70 ? -6.726 -11.795 3.943 1.00 86.44 70 ASN A N 1
ATOM 553 C CA . ASN A 1 70 ? -5.896 -12.704 4.726 1.00 86.44 70 ASN A CA 1
ATOM 554 C C . ASN A 1 70 ? -5.290 -11.999 5.959 1.00 86.44 70 ASN A C 1
ATOM 556 O O . ASN A 1 70 ? -4.506 -11.064 5.789 1.00 86.44 70 ASN A O 1
ATOM 560 N N . PRO A 1 71 ? -5.548 -12.471 7.196 1.00 82.31 71 PRO A N 1
ATOM 561 C CA . PRO A 1 71 ? -5.021 -11.847 8.412 1.00 82.31 71 PRO A CA 1
ATOM 562 C C . PRO A 1 71 ? -3.485 -11.794 8.467 1.00 82.31 71 PRO A C 1
ATOM 564 O O . PRO A 1 71 ? -2.941 -10.890 9.097 1.00 82.31 71 PRO A O 1
ATOM 567 N N . GLY A 1 72 ? -2.781 -12.699 7.777 1.00 81.75 72 GLY A N 1
ATOM 568 C CA . GLY A 1 72 ? -1.317 -12.693 7.673 1.00 81.75 72 GLY A CA 1
ATOM 569 C C . GLY A 1 72 ? -0.750 -11.598 6.760 1.00 81.75 72 GLY A C 1
ATOM 570 O O . GLY A 1 72 ? 0.439 -11.303 6.826 1.00 81.75 72 GLY A O 1
ATOM 571 N N . CYS A 1 73 ? -1.587 -10.973 5.930 1.00 77.31 73 CYS A N 1
ATOM 572 C CA . CYS A 1 73 ? -1.211 -9.878 5.030 1.00 77.31 73 CYS A CA 1
ATOM 573 C C . CYS A 1 73 ? -1.799 -8.521 5.460 1.00 77.31 73 CYS A C 1
ATOM 575 O O . CYS A 1 73 ? -1.541 -7.504 4.819 1.00 77.31 73 CYS A O 1
ATOM 577 N N . VAL A 1 74 ? -2.580 -8.495 6.547 1.00 70.56 74 VAL A N 1
ATOM 578 C CA . VAL A 1 74 ? -3.234 -7.291 7.091 1.00 70.56 74 VAL A CA 1
ATOM 579 C C . VAL A 1 74 ? -2.271 -6.434 7.919 1.00 70.56 74 VAL A C 1
ATOM 581 O O . VAL A 1 74 ? -2.528 -5.246 8.142 1.00 70.56 74 VAL A O 1
ATOM 584 N N . GLU A 1 75 ? -1.156 -7.002 8.386 1.00 71.50 75 GLU A N 1
ATOM 585 C CA . GLU A 1 75 ? -0.131 -6.212 9.058 1.00 71.50 75 GLU A CA 1
ATOM 586 C C . GLU A 1 75 ? 0.526 -5.258 8.056 1.00 71.50 75 GLU A C 1
ATOM 588 O O . GLU A 1 75 ? 1.089 -5.661 7.037 1.00 71.50 75 GLU A O 1
ATOM 593 N N . ARG A 1 76 ? 0.397 -3.955 8.326 1.00 68.75 76 ARG A N 1
ATOM 594 C CA . ARG A 1 76 ? 0.832 -2.927 7.385 1.00 68.75 76 ARG A CA 1
ATOM 595 C C . ARG A 1 76 ? 2.353 -2.964 7.206 1.00 68.75 76 ARG A C 1
ATOM 597 O O . ARG A 1 76 ? 3.083 -3.003 8.199 1.00 68.75 76 ARG A O 1
ATOM 604 N N . PRO A 1 77 ? 2.840 -2.921 5.955 1.00 62.78 77 PRO A N 1
ATOM 605 C CA . PRO A 1 77 ? 4.246 -3.135 5.663 1.00 62.78 77 PRO A CA 1
ATOM 606 C C . PRO A 1 77 ? 5.131 -1.943 6.048 1.00 62.78 77 PRO A C 1
ATOM 608 O O . PRO A 1 77 ? 4.678 -0.812 6.230 1.00 62.78 77 PRO A O 1
ATOM 611 N N . PHE A 1 78 ? 6.435 -2.234 6.071 1.00 61.72 78 PHE A N 1
ATOM 612 C CA . PHE A 1 78 ? 7.604 -1.355 6.243 1.00 61.72 78 PHE A CA 1
ATOM 613 C C . PHE A 1 78 ? 7.501 0.049 5.615 1.00 61.72 78 PHE A C 1
ATOM 615 O O . PHE A 1 78 ? 8.100 0.992 6.127 1.00 61.72 78 PHE A O 1
ATOM 622 N N . PHE A 1 79 ? 6.731 0.205 4.535 1.00 63.22 79 PHE A N 1
ATOM 623 C CA . PHE A 1 79 ? 6.627 1.446 3.768 1.00 63.22 79 PHE A CA 1
ATOM 624 C C . PHE A 1 79 ? 6.205 2.660 4.613 1.00 63.22 79 PHE A C 1
ATOM 626 O O . PHE A 1 79 ? 6.789 3.727 4.467 1.00 63.22 79 PHE A O 1
ATOM 633 N N . TYR A 1 80 ? 5.272 2.495 5.556 1.00 63.75 80 TYR A N 1
ATOM 634 C CA . TYR A 1 80 ? 4.821 3.603 6.411 1.00 63.75 80 TYR A CA 1
ATOM 635 C C . TYR A 1 80 ? 5.869 4.051 7.443 1.00 63.75 80 TYR A C 1
ATOM 637 O O . TYR A 1 80 ? 5.907 5.228 7.800 1.00 63.75 80 TYR A O 1
ATOM 645 N N . ARG A 1 81 ? 6.762 3.141 7.872 1.00 63.12 81 ARG A N 1
ATOM 646 C CA . ARG A 1 81 ? 7.917 3.499 8.719 1.00 63.12 81 ARG A CA 1
ATOM 647 C C . ARG A 1 81 ? 8.933 4.317 7.936 1.00 63.12 81 ARG A C 1
ATOM 649 O O . ARG A 1 81 ? 9.445 5.311 8.432 1.00 63.12 81 ARG A O 1
ATOM 656 N N . PHE A 1 82 ? 9.169 3.939 6.679 1.00 61.69 82 PHE A N 1
ATOM 657 C CA . PHE A 1 82 ? 10.083 4.666 5.801 1.00 61.69 82 PHE A CA 1
ATOM 658 C C . PHE A 1 82 ? 9.620 6.106 5.519 1.00 61.69 82 PHE A C 1
ATOM 660 O O . PHE A 1 82 ? 10.451 7.001 5.413 1.00 61.69 82 PHE A O 1
ATOM 667 N N . THR A 1 83 ? 8.309 6.358 5.443 1.00 65.38 83 THR A N 1
ATOM 668 C CA . THR A 1 83 ? 7.759 7.705 5.207 1.00 65.38 83 THR A CA 1
ATOM 669 C C . THR A 1 83 ? 7.578 8.539 6.482 1.00 65.38 83 THR A C 1
ATOM 671 O O . THR A 1 83 ? 6.971 9.604 6.415 1.00 65.38 83 THR A O 1
ATOM 674 N N . GLY A 1 84 ? 8.029 8.061 7.652 1.00 63.91 84 GLY A N 1
ATOM 675 C CA . GLY A 1 84 ? 7.865 8.752 8.942 1.00 63.91 84 GLY A CA 1
ATOM 676 C C . GLY A 1 84 ? 6.416 8.841 9.441 1.00 63.91 84 GLY A C 1
ATOM 677 O O . GLY A 1 84 ? 6.132 9.475 10.454 1.00 63.91 84 GLY A O 1
ATOM 678 N N . LEU A 1 85 ? 5.485 8.183 8.750 1.00 69.56 85 LEU A N 1
ATOM 679 C CA . LEU A 1 85 ? 4.078 8.113 9.117 1.00 69.56 85 LEU A CA 1
ATOM 680 C C . LEU A 1 85 ? 3.899 6.879 9.988 1.00 69.56 85 LEU A C 1
ATOM 682 O O . LEU A 1 85 ? 3.298 5.910 9.554 1.00 69.56 85 LEU A O 1
ATOM 686 N N . GLU A 1 86 ? 4.464 6.858 11.189 1.00 65.81 86 GLU A N 1
ATOM 687 C CA . GLU A 1 86 ? 4.384 5.668 12.051 1.00 65.81 86 GLU A CA 1
ATOM 688 C C . GLU A 1 86 ? 3.085 5.603 12.864 1.00 65.81 86 GLU A C 1
ATOM 690 O O . GLU A 1 86 ? 2.714 4.552 13.388 1.00 65.81 86 GLU A O 1
ATOM 695 N N . GLN A 1 87 ? 2.373 6.727 12.959 1.00 69.69 87 GLN A N 1
ATOM 696 C CA . GLN A 1 87 ? 1.239 6.922 13.857 1.00 69.69 87 GLN A CA 1
ATOM 697 C C . GLN A 1 87 ? 0.006 7.391 13.073 1.00 69.69 87 GLN A C 1
ATOM 699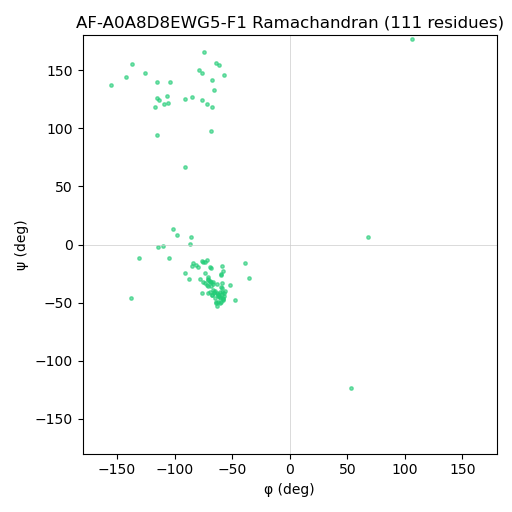 O O . GLN A 1 87 ? 0.112 8.095 12.072 1.00 69.69 87 GLN A O 1
ATOM 704 N N . GLY A 1 88 ? -1.181 6.991 13.534 1.00 75.12 88 GLY A N 1
ATOM 705 C CA . GLY A 1 88 ? -2.465 7.391 12.947 1.00 75.12 88 GLY A CA 1
ATOM 706 C C . GLY A 1 88 ? -3.166 6.298 12.137 1.00 75.12 88 GLY A C 1
ATOM 707 O O . GLY A 1 88 ? -2.656 5.196 11.943 1.00 75.12 88 GLY A O 1
ATOM 708 N N . LEU A 1 89 ? -4.371 6.603 11.649 1.00 79.00 89 LEU A N 1
ATOM 709 C CA . LEU A 1 89 ? -5.291 5.624 11.053 1.00 79.00 89 LEU A CA 1
ATOM 710 C C . LEU A 1 89 ? -4.718 4.898 9.825 1.00 79.00 89 LEU A C 1
ATOM 712 O O . LEU A 1 89 ? -5.130 3.777 9.530 1.00 79.00 89 LEU A O 1
ATOM 716 N N . LEU A 1 90 ? -3.773 5.506 9.104 1.00 74.50 90 LEU A N 1
ATOM 717 C CA . LEU A 1 90 ? -3.144 4.929 7.908 1.00 74.50 90 LEU A CA 1
ATOM 718 C C . LEU A 1 90 ? -1.970 3.995 8.217 1.00 74.50 90 LEU A C 1
ATOM 720 O O . LEU A 1 90 ? -1.666 3.137 7.394 1.00 74.50 90 LEU A O 1
ATOM 724 N N . SER A 1 91 ? -1.404 4.078 9.421 1.00 75.69 91 SER A N 1
ATOM 725 C CA . SER A 1 91 ? -0.154 3.387 9.760 1.00 75.69 91 SER A CA 1
ATOM 726 C C . SER A 1 91 ? -0.196 2.597 11.065 1.00 75.69 91 SER A C 1
ATOM 728 O O . SER A 1 91 ? 0.686 1.780 11.318 1.00 75.69 91 SER A O 1
ATOM 730 N N . ALA A 1 92 ? -1.241 2.783 11.876 1.00 79.94 92 ALA A N 1
ATOM 731 C CA . ALA A 1 92 ? -1.441 2.059 13.124 1.00 79.94 92 ALA A CA 1
ATOM 732 C C . ALA A 1 92 ? -1.473 0.539 12.902 1.00 79.94 92 ALA A C 1
ATOM 734 O O . ALA A 1 92 ? -2.001 0.049 11.895 1.00 79.94 92 ALA A O 1
ATOM 735 N N . ARG A 1 93 ? -0.945 -0.202 13.887 1.00 80.00 93 ARG A N 1
ATOM 736 C CA . ARG A 1 93 ? -0.999 -1.672 13.938 1.00 80.00 93 ARG A CA 1
ATOM 737 C C . ARG A 1 93 ? -2.448 -2.151 13.989 1.00 80.00 93 ARG A C 1
ATOM 739 O O . ARG A 1 93 ? -3.308 -1.445 14.511 1.00 80.00 93 ARG A O 1
ATOM 746 N N . HIS A 1 94 ? -2.710 -3.374 13.527 1.00 81.94 94 HIS A N 1
ATOM 747 C CA . HIS A 1 94 ? -4.069 -3.901 13.342 1.00 81.94 94 HIS A CA 1
ATOM 748 C C . HIS A 1 94 ? -5.013 -3.682 14.543 1.00 81.94 94 HIS A C 1
ATOM 750 O O . HIS A 1 94 ? -6.124 -3.188 14.364 1.00 81.94 94 HIS A O 1
ATOM 756 N N . GLN A 1 95 ? -4.567 -3.983 15.769 1.00 83.81 95 GLN A N 1
ATOM 757 C CA . GLN A 1 95 ? -5.365 -3.799 16.992 1.00 83.81 95 GLN A CA 1
ATOM 758 C C . GLN A 1 95 ? -5.778 -2.335 17.213 1.00 83.81 95 GLN A C 1
ATOM 760 O O . GLN A 1 95 ? -6.955 -2.034 17.406 1.00 83.81 95 GLN A O 1
ATOM 765 N N . GLN A 1 96 ? -4.820 -1.411 17.118 1.00 84.69 96 GLN A N 1
ATOM 766 C CA . GLN A 1 96 ? -5.070 0.023 17.273 1.00 84.69 96 GLN A CA 1
ATOM 767 C C . GLN A 1 96 ? -5.921 0.566 16.122 1.00 84.69 96 GLN A C 1
ATOM 769 O O . GLN A 1 96 ? -6.892 1.285 16.351 1.00 84.69 96 GLN A O 1
ATOM 774 N N . TRP A 1 97 ? -5.611 0.159 14.890 1.00 85.38 97 TRP A N 1
ATOM 775 C CA . TRP A 1 97 ? -6.368 0.523 13.697 1.00 85.38 97 TRP A CA 1
ATOM 776 C C . TRP A 1 97 ? -7.840 0.117 13.802 1.00 85.38 97 TRP A C 1
ATOM 778 O O . TRP A 1 97 ? -8.718 0.919 13.489 1.00 85.38 97 TRP A O 1
ATOM 788 N N . LYS A 1 98 ? -8.124 -1.101 14.281 1.00 87.19 98 LYS A N 1
ATOM 789 C CA . LYS A 1 98 ? -9.490 -1.618 14.434 1.00 87.19 98 LYS A CA 1
ATOM 790 C C . LYS A 1 98 ? -10.311 -0.759 15.395 1.00 87.19 98 LYS A C 1
ATOM 792 O O . LYS A 1 98 ? -11.454 -0.422 15.088 1.00 87.19 98 LYS A O 1
ATOM 797 N N . ILE A 1 99 ? -9.725 -0.384 16.533 1.00 90.50 99 ILE A N 1
ATOM 798 C CA . ILE A 1 99 ? -10.375 0.471 17.537 1.00 90.50 99 ILE A CA 1
ATOM 799 C C . ILE A 1 99 ? -10.643 1.861 16.949 1.00 90.50 99 ILE A C 1
ATOM 801 O O . ILE A 1 99 ? -11.777 2.338 16.983 1.00 90.50 99 ILE A O 1
ATOM 805 N N . GLN A 1 100 ? -9.625 2.475 16.342 1.00 89.31 100 GLN A N 1
ATOM 806 C CA . GLN A 1 100 ? -9.725 3.812 15.751 1.00 89.31 100 GLN A CA 1
ATOM 807 C C . GLN A 1 100 ? -10.744 3.865 14.602 1.00 89.31 100 GLN A C 1
ATOM 809 O O . GLN A 1 100 ? -11.573 4.771 14.557 1.00 89.31 100 GLN A O 1
ATOM 814 N N . ARG A 1 101 ? -10.750 2.872 13.699 1.00 88.56 101 ARG A N 1
ATOM 815 C CA . ARG A 1 101 ? -11.749 2.775 12.620 1.00 88.56 101 ARG A CA 1
ATOM 816 C C . ARG A 1 101 ? -13.157 2.621 13.165 1.00 88.56 101 ARG A C 1
ATOM 818 O O . ARG A 1 101 ? -14.059 3.276 12.662 1.00 88.56 101 ARG A O 1
ATOM 825 N N . ARG A 1 102 ? -13.360 1.779 14.182 1.00 91.31 102 ARG A N 1
ATOM 826 C CA . ARG A 1 102 ? -14.689 1.587 14.776 1.00 91.31 102 ARG A CA 1
ATOM 827 C C . ARG A 1 102 ? -15.239 2.891 15.353 1.00 91.31 102 ARG A C 1
ATOM 829 O O . ARG A 1 102 ? -16.420 3.159 15.171 1.00 91.31 102 ARG A O 1
ATOM 836 N N . ALA A 1 103 ? -14.390 3.685 16.004 1.00 91.25 103 ALA A N 1
ATOM 837 C CA . ALA A 1 103 ? -14.775 4.981 16.552 1.00 91.25 103 ALA A CA 1
ATOM 838 C C . ALA A 1 103 ? -15.079 6.028 15.464 1.00 91.25 103 ALA A C 1
ATOM 840 O O . ALA A 1 103 ? -15.989 6.829 15.639 1.00 91.25 103 ALA A O 1
ATOM 841 N N . LEU A 1 104 ? -14.348 6.005 14.342 1.00 90.06 104 LEU A N 1
ATOM 842 C CA . LEU A 1 104 ? -14.488 6.987 13.258 1.00 90.06 104 LEU A CA 1
ATOM 843 C C . LEU A 1 104 ? -15.557 6.638 12.216 1.00 90.06 104 LEU A C 1
ATOM 845 O O . LEU A 1 104 ? -16.139 7.535 11.627 1.00 90.06 104 LEU A O 1
ATOM 849 N N . ASN A 1 105 ? -15.852 5.363 11.962 1.00 89.50 105 ASN A N 1
ATOM 850 C CA . ASN A 1 105 ? -16.826 4.971 10.934 1.00 89.50 105 ASN A CA 1
ATOM 851 C C . ASN A 1 105 ? -18.204 5.669 11.045 1.00 89.50 105 ASN A C 1
ATOM 853 O O . ASN A 1 105 ? -18.768 5.972 9.993 1.00 89.50 105 ASN A O 1
ATOM 857 N N . PRO A 1 106 ? -18.749 5.974 12.244 1.00 89.94 106 PRO A N 1
ATOM 858 C CA . PRO A 1 106 ? -19.991 6.731 12.367 1.00 89.94 106 PRO A CA 1
ATOM 859 C C . PRO A 1 106 ? -19.945 8.123 11.725 1.00 89.94 106 PRO A C 1
ATOM 861 O O . PRO A 1 106 ? -20.954 8.543 11.174 1.00 89.94 106 PRO A O 1
ATOM 864 N N . THR A 1 107 ? -18.801 8.818 11.730 1.00 88.25 107 THR A N 1
ATOM 865 C CA . THR A 1 107 ? -18.693 10.191 11.195 1.00 88.25 107 THR A CA 1
ATOM 866 C C . THR A 1 107 ? -18.760 10.248 9.669 1.00 88.25 107 THR A C 1
ATOM 868 O O . THR A 1 107 ? -18.921 11.322 9.107 1.00 88.25 107 THR A O 1
ATOM 871 N N . PHE A 1 108 ? -18.633 9.105 8.992 1.00 86.38 108 PHE A N 1
ATOM 872 C CA . PHE A 1 108 ? -18.735 8.986 7.535 1.00 86.38 108 PHE A CA 1
ATOM 873 C C . PHE A 1 108 ? -20.098 8.441 7.083 1.00 86.38 108 PHE A C 1
ATOM 875 O O . PHE A 1 108 ? -20.250 8.006 5.943 1.00 86.38 108 PHE A O 1
ATOM 882 N N . 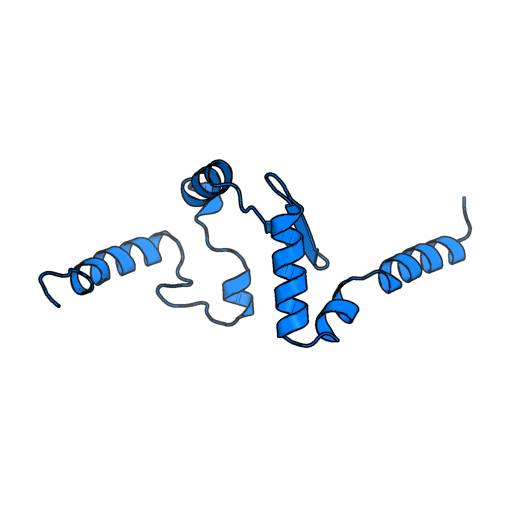ASN A 1 109 ? -21.091 8.407 7.975 1.00 86.50 109 ASN A N 1
ATOM 883 C CA . ASN A 1 109 ? -22.438 7.988 7.620 1.00 86.50 109 ASN A CA 1
ATOM 884 C C . ASN A 1 109 ? -23.153 9.107 6.850 1.00 86.50 109 ASN A C 1
ATOM 886 O O . ASN A 1 109 ? -23.312 10.209 7.367 1.00 86.50 109 ASN A O 1
ATOM 890 N N . LEU A 1 110 ? -23.647 8.791 5.650 1.00 85.00 110 LEU A N 1
ATOM 891 C CA . LEU A 1 110 ? -24.381 9.719 4.780 1.00 85.00 110 LEU A CA 1
ATOM 892 C C . LEU A 1 110 ? -25.646 10.306 5.418 1.00 85.00 110 LEU A C 1
ATOM 894 O O . LEU A 1 110 ? -26.153 11.298 4.932 1.00 85.00 110 LEU A O 1
ATOM 898 N N . LYS A 1 111 ? -26.183 9.700 6.484 1.00 81.81 111 LYS A N 1
ATOM 899 C CA . LYS A 1 111 ? -27.331 10.261 7.216 1.00 81.81 111 LYS A CA 1
ATOM 900 C C . LYS A 1 111 ? -26.966 11.452 8.110 1.00 81.81 111 LYS A C 1
ATOM 902 O O . LYS A 1 111 ? -27.864 12.105 8.625 1.00 81.81 111 LYS A O 1
ATOM 907 N N . ILE A 1 112 ? -25.676 11.652 8.372 1.00 75.75 112 ILE A N 1
ATOM 908 C CA . ILE A 1 112 ? -25.138 12.708 9.243 1.00 75.75 112 ILE A CA 1
ATOM 909 C C . ILE A 1 112 ? -24.505 13.831 8.395 1.00 75.75 112 ILE A C 1
ATOM 911 O O . ILE A 1 112 ? -24.198 14.893 8.929 1.00 75.75 112 ILE A O 1
ATOM 915 N N . LEU A 1 113 ? -24.316 13.591 7.090 1.00 55.03 113 LEU A N 1
ATOM 916 C CA . LEU A 1 113 ? -23.789 14.537 6.106 1.00 55.03 113 LEU A CA 1
ATOM 917 C C . LEU A 1 113 ? -24.939 15.173 5.315 1.00 55.03 113 LEU A C 1
ATOM 919 O O . LEU A 1 113 ? -24.824 16.375 5.003 1.00 55.03 113 LEU A O 1
#

pLDDT: mean 73.48, std 14.42, range [41.28, 91.31]

Sequence (113 aa):
YPPESTALLGVLSIARRSSIWTVFRKDDIQRFGSVVGMFRNSDRLFRISYGPVKLLGTCHPDVIQQILTNPGCVERPFFYRFTGLEQGLLSARHQQWKIQRRALNPTFNLKIL

Nearest PDB structures (foldseek):
  8ebw-assembly1_A  TM=4.689E-01  e=8.027E-01  Homo sapiens
  2zqm-assembly1_A  TM=2.256E-01  e=1.281E+00  Thermococcus sp. JCM 11816
  2lkp-assembly1_B  TM=2.511E-01  e=2.496E+00  Mycobacterium tuberculosis H37Rv
  6nr8-assembly1_1  TM=2.415E-01  e=5.944E+00  Homo sapiens

Radius of gyration: 20.44 Å; Cα contacts (8 Å, |Δi|>4): 68; chains: 1; bounding box: 67×36×36 Å

Organism: Culex pipiens (NCBI:txid7175)

Foldseek 3Di:
DDDPVVVVVVVVVVVVVQCVVVLVVDDPVVNVVVVVVVAVVDDAKDWDDDDPDIDIDGPDPVVVCCLCVDPVNVADDPPCVVVVNCDDLVHDGPVVNVVVCVVCVVVPDPVND

Mean predicted aligned error: 12.54 Å

InterPro domains:
  IPR036396 Cytochrome P450 superfamily [G3DSA:1.10.630.10] (2-113)
  IPR036396 Cytochrome P450 superfamily [SSF48264] (31-111)

Solvent-accessible surface area (backbone atoms only — not comparable to full-atom values): 6985 Å² total; per-residue (Å²): 135,82,63,71,68,58,54,52,51,49,54,50,52,52,56,74,61,47,66,62,66,67,52,72,72,46,56,72,69,57,44,50,51,51,53,52,47,55,57,70,77,37,87,51,65,46,78,48,74,59,85,94,47,77,46,80,47,67,79,29,66,72,58,50,51,52,46,70,67,33,75,90,57,55,60,79,63,70,66,36,60,75,70,71,41,57,68,52,84,92,40,37,55,60,73,59,26,53,55,54,48,63,70,48,55,69,81,72,36,76,91,83,107